Protein AF-A0A1X7U9Z0-F1 (afdb_monomer_lite)

Organism: Amphimedon queenslandica (NCBI:txid400682)

Structure (mmCIF, N/CA/C/O backbone):
data_AF-A0A1X7U9Z0-F1
#
_entry.id   AF-A0A1X7U9Z0-F1
#
loop_
_atom_site.group_PDB
_atom_site.id
_atom_site.type_symbol
_atom_site.label_atom_id
_atom_site.label_alt_id
_atom_site.label_comp_id
_atom_site.label_asym_id
_atom_site.label_entity_id
_atom_site.label_seq_id
_atom_site.pdbx_PDB_ins_code
_atom_site.Cartn_x
_atom_site.Cartn_y
_atom_site.Cartn_z
_atom_site.occupancy
_atom_site.B_iso_or_equiv
_atom_site.auth_seq_id
_atom_site.auth_comp_id
_atom_site.auth_asym_id
_atom_site.auth_atom_id
_atom_site.pdbx_PDB_model_num
ATOM 1 N N . MET A 1 1 ? 19.595 11.120 -64.511 1.00 55.47 1 MET A N 1
ATOM 2 C CA . MET A 1 1 ? 19.424 11.936 -63.285 1.00 55.47 1 MET A CA 1
ATOM 3 C C . MET A 1 1 ? 18.191 11.556 -62.454 1.00 55.47 1 MET A C 1
ATOM 5 O O . MET A 1 1 ? 18.319 11.496 -61.242 1.00 55.47 1 MET A O 1
ATOM 9 N N . GLY A 1 2 ? 17.031 11.231 -63.048 1.00 63.31 2 GLY A N 1
ATOM 10 C CA . GLY A 1 2 ? 15.798 10.936 -62.283 1.00 63.31 2 GLY A CA 1
ATOM 11 C C . GLY A 1 2 ? 15.806 9.675 -61.396 1.00 63.31 2 GLY A C 1
ATOM 12 O O . GLY A 1 2 ? 15.160 9.658 -60.354 1.00 63.31 2 GLY A O 1
ATOM 13 N N . ASN A 1 3 ? 16.574 8.636 -61.745 1.00 67.56 3 ASN A N 1
ATOM 14 C CA . ASN A 1 3 ? 16.592 7.365 -60.998 1.00 67.56 3 ASN A CA 1
ATOM 15 C C . ASN A 1 3 ? 17.313 7.483 -59.634 1.00 67.56 3 ASN A C 1
ATOM 17 O O . ASN A 1 3 ? 16.939 6.835 -58.661 1.00 67.56 3 ASN A O 1
ATOM 21 N N . THR A 1 4 ? 18.311 8.365 -59.531 1.00 71.12 4 THR A N 1
ATOM 22 C CA . THR A 1 4 ? 19.064 8.602 -58.288 1.00 71.12 4 THR A CA 1
ATOM 23 C C . THR A 1 4 ? 18.230 9.358 -57.251 1.00 71.12 4 THR A C 1
ATOM 25 O O . THR A 1 4 ? 18.283 9.032 -56.071 1.00 71.12 4 THR A O 1
ATOM 28 N N . ILE A 1 5 ? 17.408 10.311 -57.703 1.00 73.06 5 ILE A N 1
ATOM 29 C CA . ILE A 1 5 ? 16.520 11.114 -56.847 1.00 73.06 5 ILE A CA 1
ATOM 30 C C . ILE A 1 5 ? 15.371 10.253 -56.301 1.00 73.06 5 ILE A C 1
ATOM 32 O O . ILE A 1 5 ? 15.044 10.317 -55.118 1.00 73.06 5 ILE A O 1
ATOM 36 N N . LEU A 1 6 ? 14.798 9.378 -57.134 1.00 71.94 6 LEU A N 1
ATOM 37 C CA . LEU A 1 6 ? 13.774 8.427 -56.689 1.00 71.94 6 LEU A CA 1
ATOM 38 C C . LEU A 1 6 ? 14.320 7.444 -55.644 1.00 71.94 6 LEU A C 1
ATOM 40 O O . LEU A 1 6 ? 13.646 7.176 -54.653 1.00 71.94 6 LEU A O 1
ATOM 44 N N . ARG A 1 7 ? 15.561 6.966 -55.810 1.00 68.19 7 ARG A N 1
ATOM 45 C CA . ARG A 1 7 ? 16.228 6.097 -54.825 1.00 68.19 7 ARG A CA 1
ATOM 46 C C . ARG A 1 7 ? 16.520 6.806 -53.503 1.00 68.19 7 ARG A C 1
ATOM 48 O O . ARG A 1 7 ? 16.351 6.195 -52.452 1.00 68.19 7 ARG A O 1
ATOM 55 N N . SER A 1 8 ? 16.920 8.080 -53.525 1.00 71.12 8 SER A N 1
ATOM 56 C CA . SER A 1 8 ? 17.125 8.838 -52.284 1.00 71.12 8 SER A CA 1
ATOM 57 C C . SER A 1 8 ? 15.813 9.094 -51.542 1.00 71.12 8 SER A C 1
ATOM 59 O O . SER A 1 8 ? 15.779 8.963 -50.324 1.00 71.12 8 SER A O 1
ATOM 61 N N . ILE A 1 9 ? 14.724 9.389 -52.261 1.00 72.06 9 ILE A N 1
ATOM 62 C CA . ILE A 1 9 ? 13.397 9.592 -51.660 1.00 72.06 9 ILE A CA 1
ATOM 63 C C . ILE A 1 9 ? 12.871 8.282 -51.054 1.00 72.06 9 ILE A C 1
ATOM 65 O O . ILE A 1 9 ? 12.425 8.282 -49.911 1.00 72.06 9 ILE A O 1
ATOM 69 N N . LEU A 1 10 ? 13.003 7.154 -51.762 1.00 69.44 10 LEU A N 1
ATOM 70 C CA . LEU A 1 10 ? 12.645 5.825 -51.244 1.00 69.44 10 LEU A CA 1
ATOM 71 C C . LEU A 1 10 ? 13.436 5.444 -49.986 1.00 69.44 10 LEU A C 1
ATOM 73 O O . LEU A 1 10 ? 12.852 4.912 -49.048 1.00 69.44 10 LEU A O 1
ATOM 77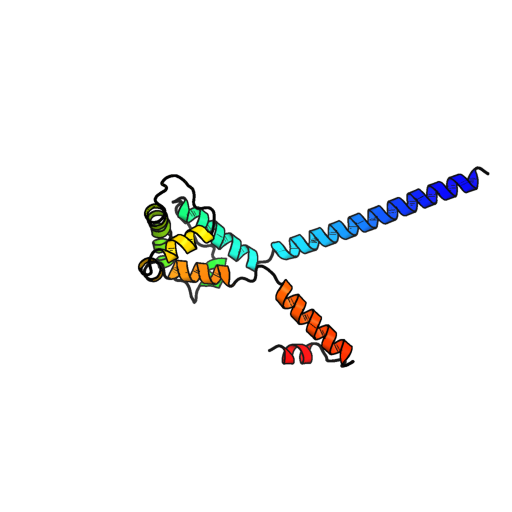 N N . ASN A 1 11 ? 14.734 5.756 -49.924 1.00 71.00 11 ASN A N 1
ATOM 78 C CA . ASN A 1 11 ? 15.548 5.505 -48.729 1.00 71.00 11 ASN A CA 1
ATOM 79 C C . ASN A 1 11 ? 15.145 6.380 -47.536 1.00 71.00 11 ASN A C 1
ATOM 81 O O . ASN A 1 11 ? 15.151 5.900 -46.406 1.00 71.00 11 ASN A O 1
ATOM 85 N N . VAL A 1 12 ? 14.784 7.646 -47.762 1.00 73.81 12 VAL A N 1
ATOM 86 C CA . VAL A 1 12 ? 14.293 8.532 -46.692 1.00 73.81 12 VAL A CA 1
ATOM 87 C C . VAL A 1 12 ? 12.940 8.050 -46.172 1.00 73.81 12 VAL A C 1
ATOM 89 O O . VAL A 1 12 ? 12.746 7.989 -44.960 1.00 73.81 12 VAL A O 1
ATOM 92 N N . ILE A 1 13 ? 12.038 7.637 -47.068 1.00 71.25 13 ILE A N 1
ATOM 93 C CA . ILE A 1 13 ? 10.736 7.075 -46.693 1.00 71.25 13 ILE A CA 1
ATOM 94 C C . ILE A 1 13 ? 10.925 5.769 -45.908 1.00 71.25 13 ILE A C 1
ATOM 96 O O . ILE A 1 13 ? 10.374 5.654 -44.817 1.00 71.25 13 ILE A O 1
ATOM 100 N N . ASN A 1 14 ? 11.756 4.835 -46.386 1.00 71.81 14 ASN A N 1
ATOM 101 C CA . ASN A 1 14 ? 12.051 3.589 -45.665 1.00 71.81 14 ASN A CA 1
ATOM 102 C C . ASN A 1 14 ? 12.681 3.834 -44.292 1.00 71.81 14 ASN A C 1
ATOM 104 O O . ASN A 1 14 ? 12.282 3.190 -43.327 1.00 71.81 14 ASN A O 1
ATOM 108 N N . ASN A 1 15 ? 13.619 4.778 -44.178 1.00 73.31 15 ASN A N 1
ATOM 109 C CA . ASN A 1 15 ? 14.188 5.138 -42.881 1.00 73.31 15 ASN A CA 1
ATOM 110 C C . ASN A 1 15 ? 13.119 5.721 -41.952 1.00 73.31 15 ASN A C 1
ATOM 112 O O . ASN A 1 15 ? 13.028 5.302 -40.806 1.00 73.31 15 ASN A O 1
ATOM 116 N N . SER A 1 16 ? 12.273 6.637 -42.434 1.00 76.69 16 SER A N 1
ATOM 117 C CA . SER A 1 16 ? 11.188 7.207 -41.620 1.00 76.69 16 SER A CA 1
ATOM 118 C C . SER A 1 16 ? 10.195 6.144 -41.136 1.00 76.69 16 SER A C 1
ATOM 120 O O . SER A 1 16 ? 9.790 6.160 -39.977 1.00 76.69 16 SER A O 1
ATOM 122 N N . MET A 1 17 ? 9.875 5.170 -41.992 1.00 77.69 17 MET A N 1
ATOM 123 C CA . MET A 1 17 ? 8.988 4.052 -41.679 1.00 77.69 17 MET A CA 1
ATOM 124 C C . MET A 1 17 ? 9.621 3.096 -40.657 1.00 77.69 17 MET A C 1
ATOM 126 O O . MET A 1 17 ? 8.940 2.638 -39.746 1.00 77.69 17 MET A O 1
ATOM 130 N N . TRP A 1 18 ? 10.934 2.860 -40.752 1.00 80.00 18 TRP A N 1
ATOM 131 C CA . TRP A 1 18 ? 11.702 2.091 -39.769 1.00 80.00 18 TRP A CA 1
ATOM 132 C C . TRP A 1 18 ? 11.764 2.782 -38.400 1.00 80.00 18 TRP A C 1
ATOM 134 O O . TRP A 1 18 ? 11.548 2.135 -37.379 1.00 80.00 18 TRP A O 1
ATOM 144 N N . TYR A 1 19 ? 11.988 4.101 -38.367 1.00 80.62 19 TYR A N 1
ATOM 145 C CA . TYR A 1 19 ? 11.956 4.868 -37.117 1.00 80.62 19 TYR A CA 1
ATOM 146 C C . TYR A 1 19 ? 10.565 4.866 -36.472 1.00 80.62 19 TYR A C 1
ATOM 148 O O . TYR A 1 19 ? 10.478 4.746 -35.253 1.00 80.62 19 TYR A O 1
ATOM 156 N N . SER A 1 20 ? 9.492 4.957 -37.269 1.00 81.50 20 SER A N 1
ATOM 157 C CA . SER A 1 20 ? 8.119 4.828 -36.761 1.00 81.50 20 SER A CA 1
ATOM 158 C C . SER A 1 20 ? 7.878 3.441 -36.172 1.00 81.50 20 SER A C 1
ATOM 160 O O . SER A 1 20 ? 7.413 3.345 -35.047 1.00 81.50 20 SER A O 1
ATOM 162 N N . ALA A 1 21 ? 8.277 2.377 -36.876 1.00 86.19 21 ALA A N 1
ATOM 163 C CA . ALA A 1 21 ? 8.086 1.006 -36.408 1.00 86.19 21 ALA A CA 1
ATOM 164 C C . ALA A 1 21 ? 8.796 0.731 -35.071 1.00 86.19 21 ALA A C 1
ATOM 166 O O . ALA A 1 21 ? 8.218 0.111 -34.186 1.00 86.19 21 ALA A O 1
ATOM 167 N N . ILE A 1 22 ? 10.021 1.237 -34.893 1.00 86.50 22 ILE A N 1
ATOM 168 C CA . ILE A 1 22 ? 10.744 1.124 -33.616 1.00 86.50 22 ILE A CA 1
ATOM 169 C C . ILE A 1 22 ? 10.068 1.941 -32.516 1.00 86.50 22 ILE A C 1
ATOM 171 O O . ILE A 1 22 ? 10.027 1.505 -31.366 1.00 86.50 22 ILE A O 1
ATOM 175 N N . ALA A 1 23 ? 9.561 3.133 -32.840 1.00 84.88 23 ALA A N 1
ATOM 176 C CA . ALA A 1 23 ? 8.844 3.955 -31.872 1.00 84.88 23 ALA A CA 1
ATOM 177 C C . ALA A 1 23 ? 7.547 3.274 -31.410 1.00 84.88 23 ALA A C 1
ATOM 179 O O . ALA A 1 23 ? 7.261 3.273 -30.214 1.00 84.88 23 ALA A O 1
ATOM 180 N N . ASP A 1 24 ? 6.813 2.655 -32.335 1.00 88.56 24 ASP A N 1
ATOM 181 C CA . ASP A 1 24 ? 5.583 1.919 -32.048 1.00 88.56 24 ASP A CA 1
ATOM 182 C C . ASP A 1 24 ? 5.874 0.664 -31.209 1.00 88.56 24 ASP A C 1
ATOM 184 O O . ASP A 1 24 ? 5.237 0.456 -30.178 1.00 88.56 24 ASP A O 1
ATOM 188 N N . GLU A 1 25 ? 6.907 -0.111 -31.557 1.00 92.19 25 GLU A N 1
ATOM 189 C CA . GLU A 1 25 ? 7.354 -1.270 -30.770 1.00 92.19 25 GLU A CA 1
ATOM 190 C C . GLU A 1 25 ? 7.771 -0.864 -29.346 1.00 92.19 25 GLU A C 1
ATOM 192 O O . GLU A 1 25 ? 7.361 -1.481 -28.359 1.00 92.19 25 GLU A O 1
ATOM 197 N N . ALA A 1 26 ? 8.545 0.215 -29.210 1.00 88.44 26 ALA A N 1
ATOM 198 C CA . ALA A 1 26 ? 8.940 0.735 -27.905 1.00 88.44 26 ALA A CA 1
ATOM 199 C C . ALA A 1 26 ? 7.730 1.211 -27.083 1.00 88.44 26 ALA A C 1
ATOM 201 O O . ALA A 1 26 ? 7.697 1.009 -25.866 1.00 88.44 26 ALA A O 1
ATOM 202 N N . LEU A 1 27 ? 6.727 1.820 -27.726 1.00 88.81 27 LEU A N 1
ATOM 203 C CA . LEU A 1 27 ? 5.499 2.272 -27.075 1.00 88.81 27 LEU A CA 1
ATOM 204 C C . LEU A 1 27 ? 4.638 1.092 -26.609 1.00 88.81 27 LEU A C 1
ATOM 206 O O . LEU A 1 27 ? 4.103 1.127 -25.498 1.00 88.81 27 LEU A O 1
ATOM 210 N N . GLU A 1 28 ? 4.523 0.043 -27.423 1.00 92.88 28 GLU A N 1
ATOM 211 C CA . GLU A 1 28 ? 3.814 -1.187 -27.070 1.00 92.88 28 GLU A CA 1
ATOM 212 C C . GLU A 1 28 ? 4.480 -1.890 -25.888 1.00 92.88 28 GLU A C 1
ATOM 214 O O . GLU A 1 28 ? 3.795 -2.239 -24.924 1.00 92.88 28 GLU A O 1
ATOM 219 N N . LEU A 1 29 ? 5.810 -2.017 -25.906 1.00 90.69 29 LEU A N 1
ATOM 220 C CA . LEU A 1 29 ? 6.578 -2.584 -24.797 1.00 90.69 29 LEU A CA 1
ATOM 221 C C . LEU A 1 29 ? 6.417 -1.758 -23.518 1.00 90.69 29 LEU A C 1
ATOM 223 O O . LEU A 1 29 ? 6.119 -2.312 -22.460 1.00 90.69 29 LEU A O 1
ATOM 227 N N . ALA A 1 30 ? 6.552 -0.432 -23.605 1.00 87.56 30 ALA A N 1
ATOM 228 C CA . ALA A 1 30 ? 6.374 0.449 -22.455 1.00 87.56 30 ALA A CA 1
ATOM 229 C C . ALA A 1 30 ? 4.954 0.342 -21.879 1.00 87.56 30 ALA A C 1
ATOM 231 O O . ALA A 1 30 ? 4.774 0.205 -20.669 1.00 87.56 30 ALA A O 1
ATOM 232 N N . THR A 1 31 ? 3.938 0.342 -22.741 1.00 89.19 31 THR A N 1
ATOM 233 C CA . THR A 1 31 ? 2.536 0.195 -22.330 1.00 89.19 31 THR A CA 1
ATOM 234 C C . THR A 1 31 ? 2.272 -1.188 -21.730 1.00 89.19 31 THR A C 1
ATOM 236 O O . THR A 1 31 ? 1.527 -1.307 -20.754 1.00 89.19 31 THR A O 1
ATOM 239 N N . GLY A 1 32 ? 2.892 -2.231 -22.284 1.00 89.00 32 GLY A N 1
ATOM 240 C CA . GLY A 1 32 ? 2.833 -3.600 -21.784 1.00 89.00 32 GLY A CA 1
ATOM 241 C C . GLY A 1 32 ? 3.429 -3.735 -20.387 1.00 89.00 32 GLY A C 1
ATOM 242 O O . GLY A 1 32 ? 2.774 -4.277 -19.501 1.00 89.00 32 GLY A O 1
ATOM 243 N N . GLU A 1 33 ? 4.616 -3.174 -20.150 1.00 81.88 33 GLU A N 1
ATOM 244 C CA . GLU A 1 33 ? 5.256 -3.188 -18.830 1.00 81.88 33 GLU A CA 1
ATOM 245 C C . GLU A 1 33 ? 4.482 -2.365 -17.797 1.00 81.88 33 GLU A C 1
ATOM 247 O O . GLU A 1 33 ? 4.336 -2.798 -16.653 1.00 81.88 33 GLU A O 1
ATOM 252 N N . VAL A 1 34 ? 3.911 -1.222 -18.196 1.00 83.19 34 VAL A N 1
ATOM 253 C CA . VAL A 1 34 ? 3.013 -0.437 -17.334 1.00 83.19 34 VAL A CA 1
ATOM 254 C C . VAL A 1 34 ? 1.799 -1.278 -16.936 1.00 83.19 34 VAL A C 1
ATOM 256 O O . VAL A 1 34 ? 1.510 -1.403 -15.747 1.00 83.19 34 VAL A O 1
ATOM 259 N N . LYS A 1 35 ? 1.119 -1.924 -17.891 1.00 84.19 35 LYS A N 1
ATOM 260 C CA . LYS A 1 35 ? -0.018 -2.808 -17.585 1.00 84.19 35 LYS A CA 1
ATOM 261 C C . LYS A 1 35 ? 0.398 -3.961 -16.680 1.00 84.19 35 LYS A C 1
ATOM 263 O O . LYS A 1 35 ? -0.215 -4.156 -15.639 1.00 84.19 35 LYS A O 1
ATOM 268 N N . ARG A 1 36 ? 1.481 -4.664 -17.015 1.00 82.25 36 ARG A N 1
ATOM 269 C CA . ARG A 1 36 ? 2.014 -5.775 -16.216 1.00 82.25 36 ARG A CA 1
ATOM 270 C C . ARG A 1 36 ? 2.344 -5.350 -14.783 1.00 82.25 36 ARG A C 1
ATOM 272 O O . ARG A 1 36 ? 2.193 -6.150 -13.865 1.00 82.25 36 ARG A O 1
ATOM 279 N N . ARG A 1 37 ? 2.805 -4.111 -14.584 1.00 75.31 37 ARG A N 1
ATOM 280 C CA . ARG A 1 37 ? 3.137 -3.570 -13.261 1.00 75.31 37 ARG A CA 1
ATOM 281 C C . ARG A 1 37 ? 1.908 -3.155 -12.457 1.00 75.31 37 ARG A C 1
ATOM 283 O O . ARG A 1 37 ? 1.920 -3.366 -11.251 1.00 75.31 37 ARG A O 1
ATOM 290 N N . PHE A 1 38 ? 0.894 -2.556 -13.083 1.00 75.06 38 PHE A N 1
ATOM 291 C CA . PHE A 1 38 ? -0.299 -2.059 -12.382 1.00 75.06 38 PHE A CA 1
ATOM 292 C C . PHE A 1 38 ? -1.433 -3.089 -12.260 1.00 75.06 38 PHE A C 1
ATOM 294 O O . PHE A 1 38 ? -2.304 -2.911 -11.415 1.00 75.06 38 PHE A O 1
ATOM 301 N N . ASP A 1 39 ? -1.398 -4.174 -13.037 1.00 79.50 39 ASP A N 1
ATOM 302 C CA . ASP A 1 39 ? -2.366 -5.284 -13.000 1.00 79.50 39 ASP A CA 1
ATOM 303 C C . ASP A 1 39 ? -1.888 -6.458 -12.118 1.00 79.50 39 ASP A C 1
ATOM 305 O O . ASP A 1 39 ? -2.198 -7.624 -12.351 1.00 79.50 39 ASP A O 1
ATOM 309 N N . GLN A 1 40 ? -1.057 -6.163 -11.115 1.00 76.88 40 GLN A N 1
ATOM 310 C CA . GLN A 1 40 ? -0.565 -7.159 -10.162 1.00 76.88 40 GLN A CA 1
ATOM 311 C C . GLN A 1 40 ? -1.597 -7.417 -9.059 1.00 76.88 40 GLN A C 1
ATOM 313 O O . GLN A 1 40 ? -2.284 -6.499 -8.609 1.00 76.88 40 GLN A O 1
ATOM 318 N N . GLU A 1 41 ? -1.654 -8.655 -8.565 1.00 70.31 41 GLU A N 1
ATOM 319 C CA . GLU A 1 41 ? -2.599 -9.059 -7.514 1.00 70.31 41 GLU A CA 1
ATOM 320 C C . GLU A 1 41 ? -2.420 -8.252 -6.211 1.00 70.31 41 GLU A C 1
ATOM 322 O O . GLU A 1 41 ? -3.403 -7.889 -5.566 1.00 70.31 41 GLU A O 1
ATOM 327 N N . ASP A 1 42 ? -1.193 -7.840 -5.885 1.00 68.56 42 ASP A N 1
ATOM 328 C CA . ASP A 1 42 ? -0.906 -6.998 -4.713 1.00 68.56 42 ASP A CA 1
ATOM 329 C C . ASP A 1 42 ? -1.510 -5.585 -4.830 1.00 68.56 42 ASP A C 1
ATOM 331 O O . ASP A 1 42 ? -1.939 -4.989 -3.844 1.00 68.56 42 ASP A O 1
ATOM 335 N N . LEU A 1 43 ? -1.587 -5.033 -6.046 1.00 73.56 43 LEU A N 1
ATOM 336 C CA . LEU A 1 43 ? -2.200 -3.723 -6.295 1.00 73.56 43 LEU A CA 1
ATOM 337 C C . LEU A 1 43 ? -3.725 -3.783 -6.235 1.00 73.56 43 LEU A C 1
ATOM 339 O O . LEU A 1 43 ? -4.357 -2.805 -5.831 1.00 73.56 43 LEU A O 1
ATOM 343 N N . PHE A 1 44 ? -4.313 -4.927 -6.586 1.00 72.06 44 PHE A N 1
ATOM 344 C CA . PHE A 1 44 ? -5.741 -5.166 -6.397 1.00 72.06 44 PHE A CA 1
ATOM 345 C C . PHE A 1 44 ? -6.119 -5.059 -4.913 1.00 72.06 44 PHE A C 1
ATOM 347 O O . PHE A 1 44 ? -7.094 -4.394 -4.574 1.00 72.06 44 PHE A O 1
ATOM 354 N N . MET A 1 45 ? -5.294 -5.616 -4.023 1.00 68.81 45 MET A N 1
ATOM 355 C CA . MET A 1 45 ? -5.488 -5.533 -2.571 1.00 68.81 45 MET A CA 1
ATOM 356 C C . MET A 1 45 ? -5.460 -4.091 -2.055 1.00 68.81 45 MET A C 1
ATOM 358 O O . MET A 1 45 ? -6.330 -3.688 -1.284 1.00 68.81 45 MET A O 1
ATOM 362 N N . ILE A 1 46 ? -4.494 -3.291 -2.513 1.00 74.06 46 ILE A N 1
ATOM 363 C CA . ILE A 1 46 ? -4.384 -1.870 -2.148 1.00 74.06 46 ILE A CA 1
ATOM 364 C C . ILE A 1 46 ? -5.604 -1.089 -2.646 1.00 74.06 46 ILE A C 1
ATOM 366 O O . ILE A 1 46 ? -6.163 -0.282 -1.901 1.00 74.06 46 ILE A O 1
ATOM 370 N N . ARG A 1 47 ? -6.046 -1.354 -3.882 1.00 75.38 47 ARG A N 1
ATOM 371 C CA . ARG A 1 47 ? -7.234 -0.719 -4.460 1.00 75.38 47 ARG A CA 1
ATOM 372 C C . ARG A 1 47 ? -8.493 -1.067 -3.668 1.00 75.38 47 ARG A C 1
ATOM 374 O O . ARG A 1 47 ? -9.277 -0.173 -3.388 1.00 75.38 47 ARG A O 1
ATOM 381 N N . GLU A 1 48 ? -8.674 -2.321 -3.263 1.00 70.62 48 GLU A N 1
ATOM 382 C CA . GLU A 1 48 ? -9.810 -2.736 -2.427 1.00 70.62 48 GLU A CA 1
ATOM 383 C C . GLU A 1 48 ? -9.794 -2.051 -1.049 1.00 70.62 48 GLU A C 1
ATOM 385 O O . GLU A 1 48 ? -10.829 -1.575 -0.584 1.00 70.62 48 GLU A O 1
ATOM 390 N N . ILE A 1 49 ? -8.625 -1.928 -0.409 1.00 71.75 49 ILE A N 1
ATOM 391 C CA . ILE A 1 49 ? -8.448 -1.179 0.851 1.00 71.75 49 ILE A CA 1
ATOM 392 C C . ILE A 1 49 ? -8.841 0.295 0.668 1.00 71.75 49 ILE A C 1
ATOM 394 O O . ILE A 1 49 ? -9.538 0.868 1.512 1.00 71.75 49 ILE A O 1
ATOM 398 N N . GLU A 1 50 ? -8.421 0.911 -0.437 1.00 73.50 50 GLU A N 1
ATOM 399 C CA . GLU A 1 50 ? -8.751 2.295 -0.777 1.00 73.50 50 GLU A CA 1
ATOM 400 C C . GLU A 1 50 ? -10.253 2.479 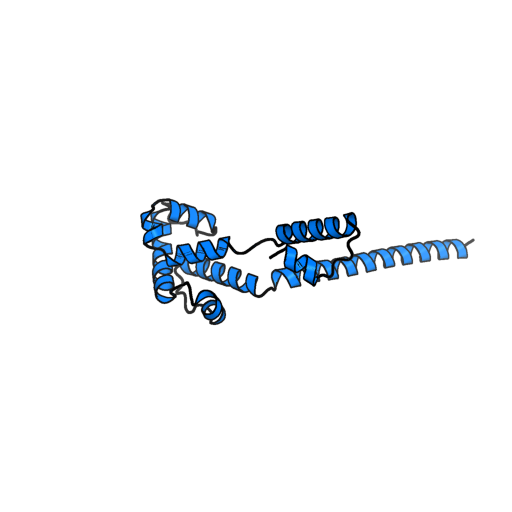-1.052 1.00 73.50 50 GLU A C 1
ATOM 402 O O . GLU A 1 50 ? -10.878 3.408 -0.533 1.00 73.50 50 GLU A O 1
ATOM 407 N N . ASP A 1 51 ? -10.860 1.547 -1.781 1.00 74.88 51 ASP A N 1
ATOM 408 C CA . ASP A 1 51 ? -12.290 1.528 -2.079 1.00 74.88 51 ASP A CA 1
ATOM 409 C C . ASP A 1 51 ? -13.136 1.365 -0.810 1.00 74.88 51 ASP A C 1
ATOM 411 O O . ASP A 1 51 ? -14.119 2.086 -0.612 1.00 74.88 51 ASP A O 1
ATOM 415 N N . LEU A 1 52 ? -12.750 0.442 0.078 1.00 67.62 52 LEU A N 1
ATOM 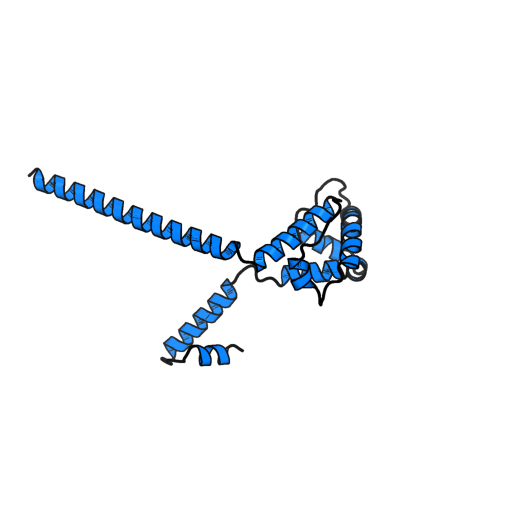416 C CA . LEU A 1 52 ? -13.400 0.229 1.373 1.00 67.62 52 LEU A CA 1
ATOM 417 C C . LEU A 1 52 ? -13.334 1.493 2.230 1.00 67.62 52 LEU A C 1
ATOM 419 O O . LEU A 1 52 ? -14.336 1.888 2.831 1.00 67.62 52 LEU A O 1
ATOM 423 N N . ARG A 1 53 ? -12.189 2.176 2.236 1.00 67.62 53 ARG A N 1
ATOM 424 C CA . ARG A 1 53 ? -11.992 3.454 2.927 1.00 67.62 53 ARG A CA 1
ATOM 425 C C . ARG A 1 53 ? -12.930 4.540 2.388 1.00 67.62 53 ARG A C 1
ATOM 427 O O . ARG A 1 53 ? -13.617 5.185 3.180 1.00 67.62 53 ARG A O 1
ATOM 434 N N . ILE A 1 54 ? -13.005 4.723 1.069 1.00 68.75 54 ILE A N 1
ATOM 435 C CA . ILE A 1 54 ? -13.862 5.746 0.441 1.00 68.75 54 ILE A CA 1
ATOM 436 C C . ILE A 1 54 ? -15.347 5.458 0.709 1.00 68.75 54 ILE A C 1
ATOM 438 O O . ILE A 1 54 ? -16.098 6.360 1.092 1.00 68.75 54 ILE A O 1
ATOM 442 N N . LYS A 1 55 ? -15.771 4.196 0.572 1.00 69.31 55 LYS A N 1
ATOM 443 C CA . LYS A 1 55 ? -17.156 3.768 0.836 1.00 69.31 55 LYS A CA 1
ATOM 444 C C . LYS A 1 55 ? -17.546 3.977 2.305 1.00 69.31 55 LYS A C 1
ATOM 446 O O . LYS A 1 55 ? -18.642 4.468 2.575 1.00 69.31 55 LYS A O 1
ATOM 451 N N . SER A 1 56 ? -16.632 3.692 3.236 1.00 63.09 56 SER A N 1
ATOM 452 C CA . SER A 1 56 ? -16.844 3.881 4.682 1.00 63.09 56 SER A CA 1
ATOM 453 C C . SER A 1 56 ? -17.057 5.348 5.056 1.00 63.09 56 SER A C 1
ATOM 455 O O . SER A 1 56 ? -17.987 5.679 5.785 1.00 63.09 56 SER A O 1
ATOM 457 N N . ILE A 1 57 ? -16.228 6.249 4.525 1.00 61.50 57 ILE A N 1
ATOM 458 C CA . ILE A 1 57 ? -16.291 7.691 4.825 1.00 61.50 57 ILE A CA 1
ATOM 459 C C . ILE A 1 57 ? -17.591 8.313 4.311 1.00 61.50 57 ILE A C 1
ATOM 461 O O . ILE A 1 57 ? -18.178 9.164 4.979 1.00 61.50 57 ILE A O 1
ATOM 465 N N . ASN A 1 58 ? -18.079 7.842 3.163 1.00 64.75 58 ASN A N 1
ATOM 466 C CA . ASN A 1 58 ? -19.343 8.287 2.580 1.00 64.75 58 ASN A CA 1
ATOM 467 C C . ASN A 1 58 ? -20.582 7.669 3.260 1.00 64.75 58 ASN A C 1
ATOM 469 O O . ASN A 1 58 ? -21.700 7.873 2.788 1.00 64.75 58 ASN A O 1
ATOM 473 N N . GLY A 1 59 ? -20.410 6.912 4.353 1.00 58.81 59 GLY A N 1
ATOM 474 C CA . GLY A 1 59 ? -21.509 6.291 5.097 1.00 58.81 59 GLY A CA 1
ATOM 475 C C . GLY A 1 59 ? -22.229 5.185 4.323 1.00 58.81 59 GLY A C 1
ATOM 476 O O . GLY A 1 59 ? -23.352 4.815 4.673 1.00 58.81 59 GLY A O 1
ATOM 477 N N . GLN A 1 60 ? -21.618 4.656 3.257 1.00 59.84 60 GLN A N 1
ATOM 478 C CA . GLN A 1 60 ? -22.186 3.541 2.512 1.00 59.84 60 GLN A CA 1
ATOM 479 C C . GLN A 1 60 ? -21.961 2.243 3.287 1.00 59.84 60 GLN A C 1
ATOM 481 O O . GLN A 1 60 ? -20.884 1.983 3.825 1.00 59.84 60 GLN A O 1
ATOM 486 N N . LYS A 1 61 ? -23.003 1.411 3.355 1.00 54.88 61 LYS A N 1
ATOM 487 C CA . LYS A 1 61 ? -22.967 0.129 4.060 1.00 54.88 61 LYS A CA 1
ATOM 488 C C . LYS A 1 61 ? -21.953 -0.784 3.363 1.00 54.88 61 LYS A C 1
ATOM 490 O O . LYS A 1 61 ? -22.206 -1.250 2.257 1.00 54.88 61 LYS A O 1
ATOM 495 N N . ILE A 1 62 ? -20.812 -1.024 4.008 1.00 58.25 62 ILE A N 1
ATOM 496 C CA . ILE A 1 62 ? -19.778 -1.956 3.541 1.00 58.25 62 ILE A CA 1
ATOM 497 C C . ILE A 1 62 ? -20.411 -3.348 3.527 1.00 58.25 62 ILE A C 1
ATOM 499 O O . ILE A 1 62 ? -20.662 -3.925 4.595 1.00 58.25 62 ILE A O 1
ATOM 503 N N . MET A 1 63 ? -20.789 -3.829 2.341 1.00 49.69 63 MET A N 1
ATOM 504 C CA . MET A 1 63 ? -21.599 -5.039 2.244 1.00 49.69 63 MET A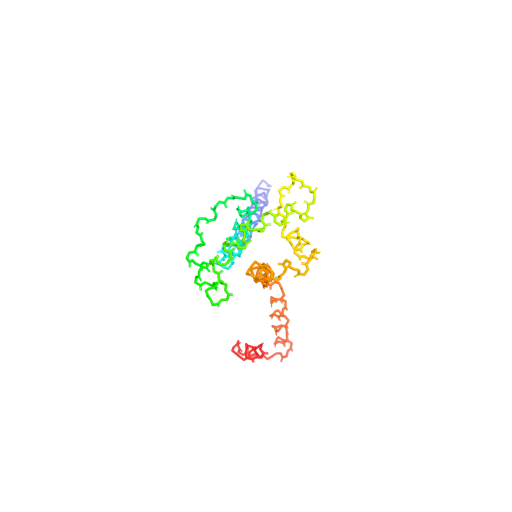 CA 1
ATOM 505 C C . MET A 1 63 ? -20.762 -6.288 2.466 1.00 49.69 63 MET A C 1
ATOM 507 O O . MET A 1 63 ? -21.124 -7.017 3.376 1.00 49.69 63 MET A O 1
ATOM 511 N N . ASP A 1 64 ? -19.603 -6.445 1.829 1.00 56.00 64 ASP A N 1
ATOM 512 C CA . ASP A 1 64 ? -18.674 -7.529 2.153 1.00 56.00 64 ASP A CA 1
ATOM 513 C C . ASP A 1 64 ? -17.236 -7.158 1.789 1.00 56.00 64 ASP A C 1
ATOM 515 O O . ASP A 1 64 ? -16.979 -6.489 0.787 1.00 56.00 64 ASP A O 1
ATOM 519 N N . ILE A 1 65 ? -16.304 -7.575 2.643 1.00 59.09 65 ILE A N 1
ATOM 520 C CA . ILE A 1 65 ? -14.876 -7.590 2.332 1.00 59.09 65 ILE A CA 1
ATOM 521 C C . ILE A 1 65 ? -14.666 -8.789 1.403 1.00 59.09 65 ILE A C 1
ATOM 523 O O . ILE A 1 65 ? -15.031 -9.897 1.777 1.00 59.09 65 ILE A O 1
ATOM 527 N N . SER A 1 66 ? -14.107 -8.573 0.209 1.00 60.44 66 SER A N 1
ATOM 528 C CA . SER A 1 66 ? -13.859 -9.638 -0.777 1.00 60.44 66 SER A CA 1
ATOM 529 C C . SER A 1 66 ? -13.140 -10.847 -0.154 1.00 60.44 66 SER A C 1
ATOM 531 O O . SER A 1 66 ? -12.186 -10.670 0.608 1.00 60.44 66 SER A O 1
ATOM 533 N N . ASP A 1 67 ? -13.545 -12.070 -0.518 1.00 60.59 67 ASP A N 1
ATOM 534 C CA . ASP A 1 67 ? -12.972 -13.340 -0.029 1.00 60.59 67 ASP A CA 1
ATOM 535 C C . ASP A 1 67 ? -11.439 -13.413 -0.208 1.00 60.59 67 ASP A C 1
ATOM 537 O O . ASP A 1 67 ? -10.718 -14.047 0.565 1.00 60.59 67 ASP A O 1
ATOM 541 N N . LYS A 1 68 ? -10.903 -12.707 -1.212 1.00 60.34 68 LYS A N 1
ATOM 542 C CA . LYS A 1 68 ? -9.453 -12.567 -1.426 1.00 60.34 68 LYS A CA 1
ATOM 543 C C . LYS A 1 68 ? -8.770 -11.775 -0.313 1.00 60.34 68 LYS A C 1
ATOM 545 O O . LYS A 1 68 ? -7.689 -12.145 0.139 1.00 60.34 68 LYS A O 1
ATOM 550 N N . LEU A 1 69 ? -9.419 -10.709 0.146 1.00 62.66 69 LEU A N 1
ATOM 551 C CA . LEU A 1 69 ? -8.924 -9.878 1.233 1.00 62.66 69 LEU A CA 1
ATOM 552 C C . LEU A 1 69 ? -9.076 -10.591 2.577 1.00 62.66 69 LEU A C 1
ATOM 554 O O . LEU A 1 69 ? -8.198 -10.474 3.428 1.00 62.66 69 LEU A O 1
ATOM 558 N N . GLN A 1 70 ? -10.126 -11.408 2.725 1.00 62.75 70 GLN A N 1
ATOM 559 C CA . GLN A 1 70 ? -10.242 -12.353 3.835 1.00 62.75 70 GLN A CA 1
ATOM 560 C C . GLN A 1 70 ? -9.021 -13.259 3.919 1.00 62.75 70 GLN A C 1
ATOM 562 O O . GLN A 1 70 ? -8.381 -13.273 4.960 1.00 62.75 70 GLN A O 1
ATOM 567 N N . ASN A 1 71 ? -8.641 -13.946 2.842 1.00 65.69 71 ASN A N 1
ATOM 568 C CA . ASN A 1 71 ? -7.535 -14.910 2.873 1.00 65.69 71 ASN A CA 1
ATOM 569 C C . ASN A 1 71 ? -6.150 -14.280 3.113 1.00 65.69 71 ASN A C 1
ATOM 571 O O . ASN A 1 71 ? -5.275 -14.935 3.670 1.00 65.69 71 ASN A O 1
ATOM 575 N N . TYR A 1 72 ? -5.942 -13.022 2.717 1.00 65.12 72 TYR A N 1
ATOM 576 C CA . TYR A 1 72 ? -4.672 -12.318 2.932 1.00 65.12 72 TYR A CA 1
ATOM 577 C C . TYR A 1 72 ? -4.577 -11.674 4.326 1.00 65.12 72 TYR A C 1
ATOM 579 O O . TYR A 1 72 ? -3.510 -11.662 4.932 1.00 65.12 72 TYR A O 1
ATOM 587 N N . CYS A 1 73 ? -5.687 -11.144 4.855 1.00 60.78 73 CYS A N 1
ATOM 588 C CA . CYS A 1 73 ? -5.716 -10.425 6.136 1.00 60.78 73 CYS A CA 1
ATOM 589 C C . CYS A 1 73 ? -6.116 -11.290 7.346 1.00 60.78 73 CYS A C 1
ATOM 591 O O . CYS A 1 73 ? -6.105 -10.791 8.472 1.00 60.78 73 CYS A O 1
ATOM 593 N N . THR A 1 74 ? -6.491 -12.557 7.137 1.00 56.22 74 THR A N 1
ATOM 594 C CA . THR A 1 74 ? -7.131 -13.420 8.151 1.00 56.22 74 THR A CA 1
ATOM 595 C C . THR A 1 74 ? -6.352 -13.660 9.446 1.00 56.22 74 THR A C 1
ATOM 597 O O . THR A 1 74 ? -7.026 -13.849 10.458 1.00 56.22 74 THR A O 1
ATOM 600 N N . PRO A 1 75 ? -5.003 -13.672 9.502 1.00 66.56 75 PRO A N 1
ATOM 601 C CA . PRO A 1 75 ? -4.337 -13.859 10.790 1.00 66.56 75 PRO A CA 1
ATOM 602 C C . PRO A 1 75 ? -4.310 -12.589 11.659 1.00 66.56 75 PRO A C 1
ATOM 604 O O . PRO A 1 75 ? -4.322 -12.710 12.882 1.00 66.56 75 PRO A O 1
ATOM 607 N N . ASP A 1 76 ? -4.323 -11.387 11.067 1.00 68.56 76 ASP A N 1
ATOM 608 C CA . ASP A 1 76 ? -3.961 -10.152 11.786 1.00 68.56 76 ASP A CA 1
ATOM 609 C C . ASP A 1 76 ? -5.112 -9.149 11.985 1.00 68.56 76 ASP A C 1
ATOM 611 O O . ASP A 1 76 ? -5.042 -8.306 12.896 1.00 68.56 76 ASP A O 1
ATOM 615 N N . ILE A 1 77 ? -6.171 -9.230 11.164 1.00 74.69 77 ILE A N 1
ATOM 616 C CA . ILE A 1 77 ? -7.280 -8.262 11.151 1.00 74.69 77 ILE A CA 1
ATOM 617 C C . ILE A 1 77 ? -8.620 -8.929 11.482 1.00 74.69 77 ILE A C 1
ATOM 619 O O . ILE A 1 77 ? -9.109 -9.792 10.752 1.00 74.69 77 ILE A O 1
ATOM 623 N N . ASP A 1 78 ? -9.271 -8.454 12.547 1.00 79.06 78 ASP A N 1
ATOM 624 C CA . ASP A 1 78 ? -10.636 -8.865 12.897 1.00 79.06 78 ASP A CA 1
ATOM 625 C C . ASP A 1 78 ? -11.658 -8.072 12.071 1.00 79.06 78 ASP A C 1
ATOM 627 O O . ASP A 1 78 ? -11.859 -6.871 12.267 1.00 79.06 78 ASP A O 1
ATOM 631 N N . GLN A 1 79 ? -12.341 -8.756 11.155 1.00 73.12 79 GLN A N 1
ATOM 632 C CA . GLN A 1 79 ? -13.276 -8.134 10.216 1.00 73.12 79 GLN A CA 1
ATOM 633 C C . GLN A 1 79 ? -14.537 -7.569 10.866 1.00 73.12 79 GLN A C 1
ATOM 635 O O . GLN A 1 79 ? -15.035 -6.524 10.440 1.00 73.12 79 GLN A O 1
ATOM 640 N N . ASN A 1 80 ? -15.059 -8.235 11.895 1.00 76.62 80 ASN A N 1
ATOM 641 C CA . ASN A 1 80 ? -16.266 -7.778 12.581 1.00 76.62 80 ASN A CA 1
ATOM 642 C C . ASN A 1 80 ? -15.968 -6.474 13.316 1.00 76.62 80 ASN A C 1
ATOM 644 O O . ASN A 1 80 ? -16.721 -5.499 13.240 1.00 76.62 80 ASN A O 1
ATOM 648 N N . ARG A 1 81 ? -14.810 -6.442 13.975 1.00 80.12 81 ARG A N 1
ATOM 649 C CA . ARG A 1 81 ? -14.310 -5.264 14.669 1.00 80.12 81 ARG A CA 1
ATOM 650 C C . ARG A 1 81 ? -13.931 -4.151 13.696 1.00 80.12 81 ARG A C 1
ATOM 652 O O . ARG A 1 81 ? -14.293 -3.005 13.950 1.00 80.12 81 ARG A O 1
ATOM 659 N N . LEU A 1 82 ? -13.309 -4.475 12.562 1.00 78.31 82 LEU A N 1
ATOM 660 C CA . LEU A 1 82 ? -13.005 -3.516 11.501 1.00 78.31 82 LEU A CA 1
ATOM 661 C C . LEU A 1 82 ? -14.280 -2.873 10.942 1.00 78.31 82 LEU A C 1
ATOM 663 O O . LEU A 1 82 ? -14.338 -1.655 10.830 1.00 78.31 82 LEU A O 1
ATOM 667 N N . LYS A 1 83 ? -15.331 -3.650 10.655 1.00 76.81 83 LYS A N 1
ATOM 668 C CA . LYS A 1 83 ? -16.611 -3.124 10.146 1.00 76.81 83 LYS A CA 1
ATOM 669 C C . LYS A 1 83 ? -17.247 -2.129 11.119 1.00 76.81 83 LYS A C 1
ATOM 671 O O . LYS A 1 83 ? -17.678 -1.052 10.706 1.00 76.81 83 LYS A O 1
ATOM 676 N N . CYS A 1 84 ? -17.247 -2.453 12.413 1.00 76.62 84 CYS A N 1
ATOM 677 C CA . CYS A 1 84 ? -17.699 -1.538 13.462 1.00 76.62 84 CYS A CA 1
ATOM 678 C C . CYS A 1 84 ? -16.829 -0.274 13.519 1.00 76.62 84 CYS A C 1
ATOM 680 O O . CYS A 1 84 ? -17.351 0.840 13.508 1.00 76.62 84 CYS A O 1
ATOM 682 N N . GLN A 1 85 ? -15.506 -0.424 13.523 1.00 80.88 85 GLN A N 1
ATOM 683 C CA . GLN A 1 85 ? -14.570 0.699 13.589 1.00 80.88 85 GLN A CA 1
ATOM 684 C C . GLN A 1 85 ? -14.657 1.619 12.362 1.00 80.88 85 GLN A C 1
ATOM 686 O O . GLN A 1 85 ? -14.641 2.836 12.520 1.00 80.88 85 GLN A O 1
ATOM 691 N N . LEU A 1 86 ? -14.826 1.070 11.158 1.00 76.25 86 LEU A N 1
ATOM 692 C CA . LEU A 1 86 ? -15.010 1.837 9.923 1.00 76.25 86 LEU A CA 1
ATOM 693 C C . LEU A 1 86 ? -16.319 2.633 9.921 1.00 76.25 86 LEU A C 1
ATOM 695 O O . LEU A 1 86 ? -16.340 3.755 9.421 1.00 76.25 86 LEU A O 1
ATOM 699 N N . SER A 1 87 ? -17.389 2.104 10.525 1.00 75.12 87 SER A N 1
ATOM 700 C CA . SER A 1 87 ? -18.635 2.866 10.697 1.00 75.12 87 SER A CA 1
ATOM 701 C C . SER A 1 87 ? -18.481 4.040 11.672 1.00 75.12 87 SER A C 1
ATOM 703 O O . SER A 1 87 ? -19.055 5.100 11.458 1.00 75.12 87 SER A O 1
ATOM 705 N N . LEU A 1 88 ? -17.649 3.885 12.707 1.00 76.56 88 LEU A N 1
ATOM 706 C CA . LEU A 1 88 ? -17.351 4.949 13.671 1.00 76.56 88 LEU A CA 1
ATOM 707 C C . LEU A 1 88 ? -16.348 5.973 13.119 1.00 76.56 88 LEU A C 1
ATOM 709 O O . LEU A 1 88 ? -16.335 7.128 13.545 1.00 76.56 88 LEU A O 1
ATOM 713 N N . LEU A 1 89 ? -15.506 5.559 12.168 1.00 75.06 89 LEU A N 1
ATOM 714 C CA . LEU A 1 89 ? -14.489 6.395 11.537 1.00 75.06 89 LEU A CA 1
ATOM 715 C C . LEU A 1 89 ? -15.110 7.628 10.870 1.00 75.06 89 LEU A C 1
ATOM 717 O O . LEU A 1 89 ? -14.582 8.727 11.027 1.00 75.06 89 LEU A O 1
ATOM 721 N N . SER A 1 90 ? -16.230 7.472 10.153 1.00 72.31 90 SER A N 1
ATOM 722 C CA . SER A 1 90 ? -16.884 8.595 9.468 1.00 72.31 90 SER A CA 1
ATOM 723 C C . SER A 1 90 ? -17.343 9.675 10.443 1.00 72.31 90 SER A C 1
ATOM 725 O O . SER A 1 90 ? -17.191 10.862 10.163 1.00 72.31 90 SER A O 1
ATOM 727 N N . ASP A 1 91 ? -17.870 9.275 11.599 1.00 73.94 91 ASP A N 1
ATOM 728 C CA . ASP A 1 91 ? -18.372 10.208 12.609 1.00 73.94 91 ASP A CA 1
ATOM 729 C C . ASP A 1 91 ? -17.224 10.852 13.391 1.00 73.94 91 ASP A C 1
ATOM 731 O O . ASP A 1 91 ? -17.246 12.057 13.650 1.00 73.94 91 ASP A O 1
ATOM 735 N N . MET A 1 92 ? -16.158 10.094 13.668 1.00 72.31 92 MET A N 1
ATOM 736 C CA . MET A 1 92 ? -14.938 10.632 14.270 1.00 72.31 92 MET A CA 1
ATOM 737 C C . MET A 1 92 ? -14.253 11.661 13.373 1.00 72.31 92 MET A C 1
ATOM 739 O O . MET A 1 92 ? -13.882 12.730 13.853 1.00 72.31 92 MET A O 1
ATOM 743 N N . ILE A 1 93 ? -14.141 11.394 12.072 1.00 69.81 93 ILE A N 1
ATOM 744 C CA . ILE A 1 93 ? -13.555 12.328 11.106 1.00 69.81 93 ILE A CA 1
ATOM 745 C C . ILE A 1 93 ? -14.372 13.626 11.032 1.00 69.81 93 ILE A C 1
ATOM 747 O O . ILE A 1 93 ? -13.787 14.706 11.099 1.00 69.81 93 ILE A O 1
ATOM 751 N N . LYS A 1 94 ? -15.709 13.537 10.969 1.00 71.12 94 LYS A N 1
ATOM 752 C CA . LYS A 1 94 ? -16.604 14.711 11.000 1.00 71.12 94 LYS A CA 1
ATOM 753 C C . LYS A 1 94 ? -16.480 15.513 12.300 1.00 71.12 94 LYS A C 1
ATOM 755 O O . LYS A 1 94 ? -16.678 16.721 12.290 1.00 71.12 94 LYS A O 1
ATOM 760 N N . SER A 1 95 ? -16.186 14.848 13.419 1.00 68.69 95 SER A N 1
ATOM 761 C CA . SER A 1 95 ? -16.007 15.511 14.718 1.00 68.69 95 SER A CA 1
ATOM 762 C C . SER A 1 95 ? -14.622 16.148 14.895 1.00 68.69 95 SER A C 1
ATOM 764 O O . SER A 1 95 ? -14.509 17.205 15.512 1.00 68.69 95 SER A O 1
ATOM 766 N N . ALA A 1 96 ? -13.569 15.530 14.348 1.00 65.75 96 ALA A N 1
ATOM 767 C CA . ALA A 1 96 ? -12.190 16.004 14.462 1.00 65.75 96 ALA A CA 1
ATOM 768 C C . ALA A 1 96 ? -11.895 17.154 13.490 1.00 65.75 96 ALA A C 1
ATOM 770 O O . ALA A 1 96 ? -11.177 18.095 13.822 1.00 65.75 96 ALA A O 1
ATOM 771 N N . ILE A 1 97 ? -12.474 17.093 12.293 1.00 64.88 97 ILE A N 1
ATOM 772 C CA . ILE A 1 97 ? -12.359 18.124 11.271 1.00 64.88 97 ILE A CA 1
ATOM 773 C C . ILE A 1 97 ? -13.648 18.933 11.355 1.00 64.88 97 ILE A C 1
ATOM 775 O O . ILE A 1 97 ? -14.669 18.512 10.829 1.00 64.88 97 ILE A O 1
ATOM 779 N N . GLN A 1 98 ? -13.623 20.087 12.025 1.00 59.81 98 GLN A N 1
ATOM 780 C CA . GLN A 1 98 ? -14.778 20.984 12.232 1.00 59.81 98 GLN A CA 1
ATOM 781 C C . GLN A 1 98 ? -15.365 21.596 10.930 1.00 59.81 98 GLN A C 1
ATOM 783 O O . GLN A 1 98 ? -15.952 22.672 10.959 1.00 59.81 98 GLN A O 1
ATOM 788 N N . ASN A 1 99 ? -15.209 20.941 9.776 1.00 52.44 99 ASN A N 1
ATOM 789 C CA . ASN A 1 99 ? -15.734 21.346 8.478 1.00 52.44 99 ASN A CA 1
ATOM 790 C C . ASN A 1 99 ? -16.743 20.296 8.001 1.00 52.44 99 ASN A C 1
ATOM 792 O O . ASN A 1 99 ? -16.366 19.232 7.513 1.00 52.44 99 ASN A O 1
ATOM 796 N N . GLN A 1 100 ? -18.032 20.608 8.152 1.00 48.47 100 GLN A N 1
ATOM 797 C CA . GLN A 1 100 ? -19.148 19.687 7.911 1.00 48.47 100 GLN A CA 1
ATOM 798 C C . GLN A 1 100 ? -19.349 19.265 6.439 1.00 48.47 100 GLN A C 1
ATOM 800 O O . GLN A 1 100 ? -20.131 18.350 6.204 1.00 48.47 100 GLN A O 1
ATOM 805 N N . ASP A 1 101 ? -18.626 19.844 5.470 1.00 48.41 101 ASP A N 1
ATOM 806 C CA . ASP A 1 101 ? -18.965 19.709 4.040 1.00 48.41 101 ASP A CA 1
ATOM 807 C C . ASP A 1 101 ? -17.834 19.240 3.106 1.00 48.41 101 ASP A C 1
ATOM 809 O O . ASP A 1 101 ? -18.042 19.155 1.894 1.00 48.41 101 ASP A O 1
ATOM 813 N N . GLN A 1 102 ? -16.638 18.902 3.605 1.00 49.59 102 GLN A N 1
ATOM 814 C CA . GLN A 1 102 ? -15.571 18.392 2.730 1.00 49.59 102 GLN A CA 1
ATOM 815 C C . GLN A 1 102 ? -15.345 16.891 2.884 1.00 49.59 102 GLN A C 1
ATOM 817 O O . GLN A 1 102 ? -14.816 16.396 3.877 1.00 49.59 102 GLN A O 1
ATOM 822 N N . MET A 1 103 ? -15.740 16.182 1.825 1.00 49.09 103 MET A N 1
ATOM 823 C CA . MET A 1 103 ? -15.474 14.772 1.569 1.00 49.09 103 MET A CA 1
ATOM 824 C C . MET A 1 103 ? -13.989 14.468 1.830 1.00 49.09 103 MET A C 1
ATOM 826 O O . MET A 1 103 ? -13.103 15.049 1.198 1.00 49.09 103 MET A O 1
ATOM 830 N N . VAL A 1 104 ? -13.694 13.568 2.771 1.00 53.91 104 VAL A N 1
ATOM 831 C CA . VAL A 1 104 ? -12.308 13.185 3.066 1.00 53.91 104 VAL A CA 1
ATOM 832 C C . VAL A 1 104 ? -11.794 12.252 1.978 1.00 53.91 104 VAL A C 1
ATOM 834 O O . VAL A 1 104 ? -12.057 11.054 1.974 1.00 53.91 104 VAL A O 1
ATOM 837 N N . ILE A 1 105 ? -11.046 12.828 1.040 1.00 57.22 105 ILE A N 1
ATOM 838 C CA . ILE A 1 105 ? -10.532 12.127 -0.142 1.00 57.22 105 ILE A CA 1
ATOM 839 C C . ILE A 1 105 ? -9.148 11.511 0.150 1.00 57.22 105 ILE A C 1
ATOM 841 O O . ILE A 1 105 ? -8.842 10.405 -0.292 1.00 57.22 105 ILE A O 1
ATOM 845 N N . ASN A 1 106 ? -8.318 12.140 0.991 1.00 64.44 106 ASN A N 1
ATOM 846 C CA . ASN A 1 106 ? -6.893 11.794 1.116 1.00 64.44 106 ASN A CA 1
ATOM 847 C C . ASN A 1 106 ? -6.548 10.976 2.381 1.00 64.44 106 ASN A C 1
ATOM 849 O O . ASN A 1 106 ? -7.033 11.275 3.473 1.00 64.44 106 ASN A O 1
ATOM 853 N N . VAL A 1 107 ? -5.702 9.941 2.241 1.00 68.38 107 VAL A N 1
ATOM 854 C CA . VAL A 1 107 ? -5.197 9.097 3.350 1.00 68.38 107 VAL A CA 1
ATOM 855 C C . VAL A 1 107 ? -4.557 9.965 4.431 1.00 68.38 107 VAL A C 1
ATOM 857 O O . VAL A 1 107 ? -4.741 9.724 5.623 1.00 68.38 107 VAL A O 1
ATOM 860 N N . ARG A 1 108 ? -3.891 11.044 4.011 1.00 71.69 108 ARG A N 1
ATOM 861 C CA . ARG A 1 108 ? -3.270 12.028 4.896 1.00 71.69 108 ARG A CA 1
ATOM 862 C C . ARG A 1 108 ? -4.245 12.625 5.913 1.00 71.69 108 ARG A C 1
ATOM 864 O O . ARG A 1 108 ? -3.912 12.728 7.085 1.00 71.69 108 ARG A O 1
ATOM 871 N N . THR A 1 109 ? -5.458 12.951 5.487 1.00 72.31 109 THR A N 1
ATOM 872 C CA . THR A 1 109 ? -6.483 13.552 6.346 1.00 72.31 109 THR A CA 1
ATOM 873 C C . THR A 1 109 ? -6.953 12.586 7.438 1.00 72.31 109 THR A C 1
ATOM 875 O O . THR A 1 109 ? -7.250 13.005 8.552 1.00 72.31 109 THR A O 1
ATOM 878 N N . ILE A 1 110 ? -6.972 11.280 7.153 1.00 73.75 110 ILE A N 1
ATOM 879 C CA . ILE A 1 110 ? -7.306 10.254 8.154 1.00 73.75 110 ILE A CA 1
ATOM 880 C C . ILE A 1 110 ? -6.182 10.120 9.172 1.00 73.75 110 ILE A C 1
ATOM 882 O O . ILE A 1 110 ? -6.439 10.070 10.369 1.00 73.75 110 ILE A O 1
ATOM 886 N N . VAL A 1 111 ? -4.937 10.105 8.701 1.00 75.62 111 VAL A N 1
ATOM 887 C CA . VAL A 1 111 ? -3.756 10.057 9.569 1.00 75.62 111 VAL A CA 1
ATOM 888 C C . VAL A 1 111 ? -3.717 11.281 10.489 1.00 75.62 111 VAL A C 1
ATOM 890 O O . VAL A 1 111 ? -3.453 11.146 11.679 1.00 75.62 111 VAL A O 1
ATOM 893 N N . GLU A 1 112 ? -4.035 12.468 9.972 1.00 76.56 112 GLU A N 1
ATOM 894 C CA . GLU A 1 112 ? -4.143 13.702 10.760 1.00 76.56 112 GLU A CA 1
ATOM 895 C C . GLU A 1 112 ? -5.279 13.617 11.800 1.00 76.56 112 GLU A C 1
ATOM 897 O O . GLU A 1 112 ? -5.058 13.921 12.975 1.00 76.56 112 GLU A O 1
ATOM 902 N N . ALA A 1 113 ? -6.457 13.104 11.423 1.00 74.31 113 ALA A N 1
ATOM 903 C CA . ALA A 1 113 ? -7.566 12.885 12.356 1.00 74.31 113 ALA A CA 1
ATOM 904 C C . ALA A 1 113 ? -7.206 11.875 13.464 1.00 74.31 113 ALA A C 1
ATOM 906 O O . ALA A 1 113 ? -7.475 12.115 14.641 1.00 74.31 113 ALA A O 1
ATOM 907 N N . MET A 1 114 ? -6.526 10.776 13.123 1.00 74.38 114 MET A N 1
ATOM 908 C CA . MET A 1 114 ? -6.078 9.775 14.098 1.00 74.38 114 MET A CA 1
ATOM 909 C C . MET A 1 114 ? -4.956 10.287 15.007 1.00 74.38 114 MET A C 1
ATOM 911 O O . MET A 1 114 ? -4.876 9.882 16.163 1.00 74.38 114 MET A O 1
ATOM 915 N N . ASN A 1 115 ? -4.111 11.197 14.522 1.00 78.38 115 ASN A N 1
ATOM 916 C CA . ASN A 1 115 ? -3.066 11.835 15.325 1.00 78.38 115 ASN A CA 1
ATOM 917 C C . ASN A 1 115 ? -3.580 12.994 16.193 1.00 78.38 115 ASN A C 1
ATOM 919 O O . ASN A 1 115 ? -2.828 13.504 17.018 1.00 78.38 115 ASN A O 1
ATOM 923 N N . THR A 1 116 ? -4.846 13.397 16.047 1.00 77.94 116 THR A N 1
ATOM 924 C CA . THR A 1 116 ? -5.447 14.463 16.867 1.00 77.94 116 THR A CA 1
ATOM 925 C C . THR A 1 116 ? -5.612 14.035 18.330 1.00 77.94 116 THR A C 1
ATOM 927 O O . THR A 1 116 ? -5.543 14.868 19.231 1.00 77.94 116 THR A O 1
ATOM 930 N N . SER A 1 117 ? -5.815 12.740 18.594 1.00 72.50 117 SER A N 1
ATOM 931 C CA . SER A 1 117 ? -5.913 12.203 19.952 1.00 72.50 117 SER A CA 1
ATOM 932 C C . SER A 1 117 ? -5.436 10.757 20.007 1.00 72.50 117 SER A C 1
ATOM 934 O O . SER A 1 117 ? -5.866 9.919 19.216 1.00 72.50 117 SER A O 1
ATOM 936 N N . GLU A 1 118 ? -4.613 10.437 21.006 1.00 74.56 118 GLU A N 1
ATOM 937 C CA . GLU A 1 118 ? -4.135 9.072 21.270 1.00 74.56 118 GLU A CA 1
ATOM 938 C C . GLU A 1 118 ? -5.283 8.088 21.569 1.00 74.56 118 GLU A C 1
ATOM 940 O O . GLU A 1 118 ? -5.164 6.886 21.331 1.00 74.56 118 GLU A O 1
ATOM 945 N N . ILE A 1 119 ? -6.442 8.593 22.006 1.00 74.75 119 ILE A N 1
ATOM 946 C CA . ILE A 1 119 ? -7.644 7.784 22.253 1.00 74.75 119 ILE A CA 1
ATOM 947 C C . ILE A 1 119 ? -8.146 7.144 20.951 1.00 74.75 119 ILE A C 1
ATOM 949 O O . ILE A 1 119 ? -8.571 5.987 20.952 1.00 74.75 119 ILE A O 1
ATOM 953 N N . TYR A 1 120 ? -8.045 7.853 19.823 1.00 75.44 120 TYR A N 1
ATOM 954 C CA . TYR A 1 120 ? -8.501 7.338 18.534 1.00 75.44 120 TYR A CA 1
ATOM 955 C C . TYR A 1 120 ? -7.656 6.161 18.053 1.00 75.44 120 TYR A C 1
ATOM 957 O O . TYR A 1 120 ? -8.211 5.209 17.508 1.00 75.44 120 TYR A O 1
ATOM 965 N N . LYS A 1 121 ? -6.348 6.158 18.334 1.00 73.75 121 LYS A N 1
ATOM 966 C CA . LYS A 1 121 ? -5.467 5.020 18.024 1.00 73.75 121 LYS A CA 1
ATOM 967 C C . LYS A 1 121 ? -5.847 3.770 18.824 1.00 73.75 121 LYS A C 1
ATOM 969 O O . LYS A 1 121 ? -5.859 2.672 18.275 1.00 73.75 121 LYS A O 1
ATOM 974 N N . GLY A 1 122 ? -6.229 3.936 20.094 1.00 77.50 122 GLY A N 1
ATOM 975 C CA . GLY A 1 122 ? -6.701 2.835 20.942 1.00 77.50 122 GLY A CA 1
ATOM 976 C C . GLY A 1 122 ? -8.088 2.302 20.554 1.00 77.50 122 GLY A C 1
ATOM 977 O O . GLY A 1 122 ? -8.321 1.093 20.582 1.00 77.50 122 GLY A O 1
ATOM 978 N N . MET A 1 123 ? -9.010 3.182 20.151 1.00 79.12 123 MET A N 1
ATOM 979 C CA . MET A 1 123 ? -10.368 2.791 19.746 1.00 79.12 123 MET A CA 1
ATOM 980 C C . MET A 1 123 ? -10.419 2.157 18.349 1.00 79.12 123 MET A C 1
ATOM 982 O O . MET A 1 123 ? -11.181 1.214 18.129 1.00 79.12 123 MET A O 1
ATOM 986 N N . LEU A 1 124 ? -9.596 2.641 17.415 1.00 80.81 124 LEU A N 1
ATOM 987 C CA . LEU A 1 124 ? -9.572 2.243 16.003 1.00 80.81 124 LEU A CA 1
ATOM 988 C C . LEU A 1 124 ? -8.360 1.367 15.661 1.00 80.81 124 LEU A C 1
ATOM 990 O O . LEU A 1 124 ? -7.664 1.569 14.671 1.00 80.81 124 LEU A O 1
ATOM 994 N N . THR A 1 125 ? -8.111 0.377 16.504 1.00 82.81 125 THR A N 1
ATOM 995 C CA . THR A 1 125 ? -6.970 -0.547 16.411 1.00 82.81 125 THR A CA 1
ATOM 996 C C . THR A 1 125 ? -6.885 -1.326 15.096 1.00 82.81 125 THR A C 1
ATOM 998 O O . THR A 1 125 ? -5.793 -1.483 14.562 1.00 82.81 125 THR A O 1
ATOM 1001 N N . GLU A 1 126 ? -8.003 -1.791 14.540 1.00 81.12 126 GLU A N 1
ATOM 1002 C CA . GLU A 1 126 ? -8.009 -2.545 13.278 1.00 81.12 126 GLU A CA 1
ATOM 1003 C C . GLU A 1 126 ? -7.863 -1.610 12.072 1.00 81.12 126 GLU A C 1
ATOM 1005 O O . GLU A 1 126 ? -7.175 -1.940 11.111 1.00 81.12 126 GLU A O 1
ATOM 1010 N N . VAL A 1 127 ? -8.425 -0.398 12.147 1.00 79.00 127 VAL A N 1
ATOM 1011 C CA . VAL A 1 127 ? -8.191 0.643 11.129 1.00 79.00 127 VAL A CA 1
ATOM 1012 C C . VAL A 1 127 ? -6.728 1.085 11.130 1.00 79.00 127 VAL A C 1
ATOM 1014 O O . VAL A 1 127 ? -6.152 1.307 10.068 1.00 79.00 127 VAL A O 1
ATOM 1017 N N . TYR A 1 128 ? -6.105 1.178 12.305 1.00 80.75 128 TYR A N 1
ATOM 1018 C CA . TYR A 1 128 ? -4.688 1.502 12.428 1.00 80.75 128 TYR A CA 1
ATOM 1019 C C . TYR A 1 128 ? -3.803 0.425 11.783 1.00 80.75 128 TYR A C 1
ATOM 1021 O O . TYR A 1 128 ? -2.971 0.757 10.944 1.00 80.75 128 TYR A O 1
ATOM 1029 N N . LYS A 1 129 ? -4.050 -0.862 12.066 1.00 80.38 129 LYS A N 1
ATOM 1030 C CA . LYS A 1 129 ? -3.361 -1.978 11.390 1.00 80.38 129 LYS A CA 1
ATOM 1031 C C . LYS A 1 129 ? -3.563 -1.958 9.873 1.00 80.38 129 LYS A C 1
ATOM 1033 O O . LYS A 1 129 ? -2.626 -2.200 9.120 1.00 80.38 129 LYS A O 1
ATOM 1038 N N . MET A 1 130 ? -4.776 -1.648 9.411 1.00 78.56 130 MET A N 1
ATOM 1039 C CA . MET A 1 130 ? -5.083 -1.521 7.982 1.00 78.56 130 MET A CA 1
ATOM 1040 C C . MET A 1 130 ? -4.293 -0.372 7.333 1.00 78.56 130 MET A C 1
ATOM 1042 O O . MET A 1 130 ? -3.813 -0.517 6.210 1.00 78.56 130 MET A O 1
ATOM 1046 N N . LEU A 1 131 ? -4.116 0.751 8.038 1.00 78.38 131 LEU A N 1
ATOM 1047 C CA . LEU A 1 131 ? -3.272 1.858 7.586 1.00 78.38 131 LEU A CA 1
ATOM 1048 C C . LEU A 1 131 ? -1.785 1.485 7.587 1.00 78.38 131 LEU A C 1
ATOM 1050 O O . LEU A 1 131 ? -1.095 1.793 6.620 1.00 78.38 131 LEU A O 1
ATOM 1054 N N . GLU A 1 132 ? -1.285 0.801 8.617 1.00 80.19 132 GLU A N 1
ATOM 1055 C CA . GLU A 1 132 ? 0.097 0.299 8.640 1.00 80.19 132 GLU A CA 1
ATOM 1056 C C . GLU A 1 132 ? 0.362 -0.663 7.482 1.00 80.19 132 GLU A C 1
ATOM 1058 O O . GLU A 1 132 ? 1.375 -0.534 6.791 1.00 80.19 132 GLU A O 1
ATOM 1063 N N . LEU A 1 133 ? -0.577 -1.569 7.208 1.00 79.00 133 LEU A N 1
ATOM 1064 C CA . LEU A 1 133 ? -0.505 -2.469 6.066 1.00 79.00 133 LEU A CA 1
ATOM 1065 C C . LEU A 1 133 ? -0.457 -1.676 4.753 1.00 79.00 133 LEU A C 1
ATOM 1067 O O . LEU A 1 133 ? 0.429 -1.908 3.933 1.00 79.00 133 LEU A O 1
ATOM 1071 N N . TYR A 1 134 ? -1.339 -0.683 4.590 1.00 76.38 134 TYR A N 1
ATOM 1072 C CA . TYR A 1 134 ? -1.352 0.213 3.431 1.00 76.38 134 TYR A CA 1
ATOM 1073 C C . TYR A 1 134 ? -0.008 0.936 3.225 1.00 76.38 134 TYR A C 1
ATOM 1075 O O . TYR A 1 134 ? 0.480 1.011 2.100 1.00 76.38 134 TYR A O 1
ATOM 1083 N N . PHE A 1 135 ? 0.623 1.428 4.296 1.00 76.19 135 PHE A N 1
ATOM 1084 C CA . PHE A 1 135 ? 1.923 2.108 4.220 1.00 76.19 135 PHE A CA 1
ATOM 1085 C C . PHE A 1 135 ? 3.114 1.165 4.024 1.00 76.19 135 PHE A C 1
ATOM 1087 O O . PHE A 1 135 ? 4.162 1.603 3.550 1.00 76.19 135 PHE A O 1
ATOM 1094 N N . THR A 1 136 ? 2.968 -0.113 4.372 1.00 77.31 136 THR A N 1
ATOM 1095 C CA . THR A 1 136 ? 4.025 -1.121 4.206 1.00 77.31 136 THR A CA 1
ATOM 1096 C C . THR A 1 136 ? 4.115 -1.615 2.765 1.00 77.31 136 THR A C 1
ATOM 1098 O O . THR A 1 136 ? 5.172 -2.086 2.341 1.00 77.31 136 THR A O 1
ATOM 1101 N N . PHE A 1 137 ? 3.042 -1.476 1.981 1.00 72.12 137 PHE A N 1
ATOM 1102 C CA . PHE A 1 137 ? 3.074 -1.853 0.576 1.00 72.12 137 PHE A CA 1
ATOM 1103 C C . PHE A 1 137 ? 4.103 -1.012 -0.195 1.00 72.12 137 PHE A C 1
ATOM 1105 O O . PHE A 1 137 ? 3.985 0.216 -0.272 1.00 72.12 137 PHE A O 1
ATOM 1112 N N . PRO A 1 138 ? 5.113 -1.648 -0.815 1.00 63.91 138 PRO A N 1
ATOM 1113 C CA . PRO A 1 138 ? 6.09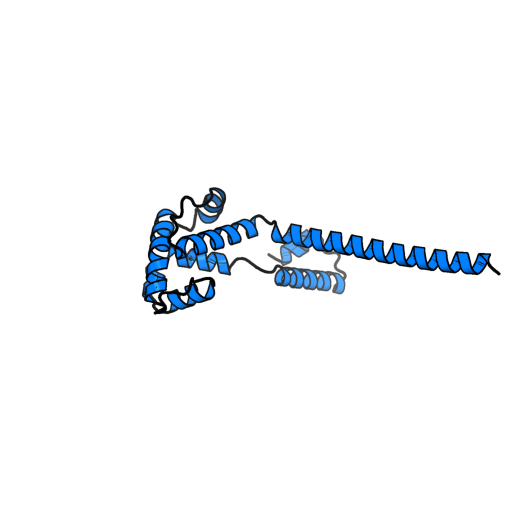1 -0.927 -1.605 1.00 63.91 138 PRO A CA 1
ATOM 1114 C C . PRO A 1 138 ? 5.427 -0.404 -2.884 1.00 63.91 138 PRO A C 1
ATOM 1116 O O . PRO A 1 138 ? 5.288 -1.110 -3.883 1.00 63.91 138 PRO A O 1
ATOM 1119 N N . VAL A 1 139 ? 5.065 0.881 -2.880 1.00 63.50 139 VAL A N 1
ATOM 1120 C CA . VAL A 1 139 ? 4.534 1.582 -4.064 1.00 63.50 139 VAL A CA 1
ATOM 1121 C C . VAL A 1 139 ? 5.562 1.588 -5.205 1.00 63.50 139 VAL A C 1
ATOM 1123 O O . VAL A 1 139 ? 5.203 1.655 -6.379 1.00 63.50 139 VAL A O 1
ATOM 1126 N N . THR A 1 140 ? 6.857 1.448 -4.888 1.00 62.12 140 THR A N 1
ATOM 1127 C CA . THR A 1 140 ? 7.936 1.387 -5.881 1.00 62.12 140 THR A CA 1
ATOM 1128 C C . THR A 1 140 ? 8.876 0.206 -5.637 1.00 62.12 140 THR A C 1
ATOM 1130 O O . THR A 1 140 ? 9.326 -0.035 -4.520 1.00 62.12 140 THR A O 1
ATOM 1133 N N . THR A 1 141 ? 9.221 -0.510 -6.708 1.00 62.91 141 THR A N 1
ATOM 1134 C CA . THR A 1 141 ? 10.290 -1.526 -6.731 1.00 62.91 141 THR A CA 1
ATOM 1135 C C . THR A 1 141 ? 11.664 -0.903 -6.973 1.00 62.91 141 THR A C 1
ATOM 1137 O O . THR A 1 141 ? 12.672 -1.595 -6.878 1.00 62.91 141 THR A O 1
ATOM 1140 N N . SER A 1 142 ? 11.724 0.410 -7.234 1.00 64.56 142 SER A N 1
ATOM 1141 C CA . SER A 1 142 ? 12.946 1.130 -7.612 1.00 64.56 142 SER A CA 1
ATOM 1142 C C . SER A 1 142 ? 14.081 0.938 -6.606 1.00 64.56 142 SER A C 1
ATOM 1144 O O . SER A 1 142 ? 15.236 0.769 -6.988 1.00 64.56 142 SER A O 1
ATOM 1146 N N . THR A 1 143 ? 13.754 0.891 -5.314 1.00 67.19 143 THR A N 1
ATOM 1147 C CA . THR A 1 143 ? 14.728 0.620 -4.256 1.00 67.19 143 THR A CA 1
ATOM 1148 C C . THR A 1 143 ? 15.333 -0.780 -4.406 1.00 67.19 143 THR A C 1
ATOM 1150 O O . THR A 1 143 ? 16.555 -0.910 -4.446 1.00 67.19 143 THR A O 1
ATOM 1153 N N . ALA A 1 144 ? 14.505 -1.813 -4.585 1.00 69.56 144 ALA A N 1
ATOM 1154 C CA . ALA A 1 144 ? 14.968 -3.183 -4.810 1.00 69.56 144 ALA A CA 1
ATOM 1155 C C . ALA A 1 144 ? 15.757 -3.316 -6.126 1.00 69.56 144 ALA A C 1
ATOM 1157 O O . ALA A 1 144 ? 16.834 -3.901 -6.140 1.00 69.56 144 ALA A O 1
ATOM 1158 N N . GLU A 1 145 ? 15.294 -2.703 -7.217 1.00 76.06 145 GLU A N 1
ATOM 1159 C CA . GLU A 1 145 ? 15.991 -2.684 -8.512 1.00 76.06 145 GLU A CA 1
ATOM 1160 C C . GLU A 1 145 ? 17.359 -2.002 -8.423 1.00 76.06 145 GLU A C 1
ATOM 1162 O O . GLU A 1 145 ? 18.344 -2.501 -8.970 1.00 76.06 145 GLU A O 1
ATOM 1167 N N . ARG A 1 146 ? 17.460 -0.891 -7.682 1.00 76.94 146 ARG A N 1
ATOM 1168 C CA . ARG A 1 146 ? 18.733 -0.208 -7.429 1.00 76.94 146 ARG A CA 1
ATOM 1169 C C . ARG A 1 146 ? 19.689 -1.092 -6.633 1.00 76.94 146 ARG A C 1
ATOM 1171 O O . ARG A 1 146 ? 20.887 -1.106 -6.932 1.00 76.94 146 ARG A O 1
ATOM 1178 N N . PHE A 1 147 ? 19.180 -1.836 -5.652 1.00 78.31 147 PHE A N 1
ATOM 1179 C CA . PHE A 1 147 ? 19.974 -2.802 -4.895 1.00 78.31 147 PHE A CA 1
ATOM 1180 C C . PHE A 1 147 ? 20.454 -3.959 -5.779 1.00 78.31 147 PHE A C 1
ATOM 1182 O O . PHE A 1 147 ? 21.654 -4.230 -5.808 1.00 78.31 147 PHE A O 1
ATOM 1189 N N . PHE A 1 148 ? 19.577 -4.569 -6.580 1.00 77.88 148 PHE A N 1
ATOM 1190 C CA . PHE A 1 148 ? 19.958 -5.648 -7.497 1.00 77.88 148 PHE A CA 1
ATOM 1191 C C . PHE A 1 148 ? 20.922 -5.181 -8.590 1.00 77.88 148 PHE A C 1
ATOM 1193 O O . PHE A 1 148 ? 21.892 -5.874 -8.885 1.00 77.88 148 PHE A O 1
ATOM 1200 N N . SER A 1 149 ? 20.733 -3.977 -9.133 1.00 81.75 149 SER A N 1
ATOM 1201 C CA . SER A 1 149 ? 21.671 -3.383 -10.091 1.00 81.75 149 SER A CA 1
ATOM 1202 C C . SER A 1 149 ? 23.046 -3.146 -9.463 1.00 81.75 149 SER A C 1
ATOM 1204 O O . SER A 1 149 ? 24.072 -3.416 -10.083 1.00 81.75 149 SER A O 1
ATOM 1206 N N . SER A 1 150 ? 23.091 -2.678 -8.213 1.00 83.81 150 SER A N 1
ATOM 1207 C CA . SER A 1 150 ? 24.354 -2.494 -7.489 1.00 83.81 150 SER A CA 1
ATOM 1208 C C . SER A 1 150 ? 25.056 -3.830 -7.231 1.00 83.81 150 SER A C 1
ATOM 1210 O O . SER A 1 150 ? 26.272 -3.923 -7.377 1.00 83.81 150 SER A O 1
ATOM 1212 N N . LEU A 1 151 ? 24.296 -4.877 -6.913 1.00 81.31 151 LEU A N 1
ATOM 1213 C CA . LEU A 1 151 ? 24.818 -6.223 -6.695 1.00 81.31 151 LEU A CA 1
ATOM 1214 C C . LEU A 1 151 ? 25.370 -6.844 -7.988 1.00 81.31 151 LEU A C 1
ATOM 1216 O O . LEU A 1 151 ? 26.451 -7.433 -7.980 1.00 81.31 151 LEU A O 1
ATOM 1220 N N . ASP A 1 152 ? 24.687 -6.637 -9.113 1.00 81.81 152 ASP A N 1
ATOM 1221 C CA . ASP A 1 152 ? 25.146 -7.079 -10.432 1.00 81.81 152 ASP A CA 1
ATOM 1222 C C . ASP A 1 152 ? 26.425 -6.344 -10.872 1.00 81.81 152 ASP A C 1
ATOM 1224 O O . ASP A 1 152 ? 27.366 -6.945 -11.402 1.00 81.81 152 ASP A O 1
ATOM 1228 N N . ARG A 1 153 ? 26.532 -5.050 -10.538 1.00 83.69 153 ARG A N 1
ATOM 1229 C CA . ARG A 1 153 ? 27.774 -4.280 -10.709 1.00 83.69 153 ARG A CA 1
ATOM 1230 C C . ARG A 1 153 ? 28.915 -4.829 -9.861 1.00 83.69 153 ARG A C 1
ATOM 1232 O O . ARG A 1 153 ? 30.022 -4.928 -10.377 1.00 83.69 153 ARG A O 1
ATOM 1239 N N . ILE A 1 154 ? 28.676 -5.202 -8.600 1.00 82.81 154 ILE A N 1
ATOM 1240 C CA . ILE A 1 154 ? 29.700 -5.823 -7.737 1.00 82.81 154 ILE A CA 1
ATOM 1241 C C . ILE A 1 154 ? 30.168 -7.150 -8.341 1.00 82.81 154 ILE A C 1
ATOM 1243 O O . ILE A 1 154 ? 31.371 -7.397 -8.430 1.00 82.81 154 ILE A O 1
ATOM 1247 N N . ASN A 1 155 ? 29.234 -7.978 -8.807 1.00 80.44 155 ASN A N 1
ATOM 1248 C CA . ASN A 1 155 ? 29.537 -9.265 -9.428 1.00 80.44 155 ASN A CA 1
ATOM 1249 C C . ASN A 1 155 ? 30.405 -9.093 -10.690 1.00 80.44 155 ASN A C 1
ATOM 1251 O O . ASN A 1 155 ? 31.440 -9.747 -10.845 1.00 80.44 155 ASN A O 1
ATOM 1255 N N . THR A 1 156 ? 30.027 -8.130 -11.537 1.00 82.81 156 THR A N 1
ATOM 1256 C CA . THR A 1 156 ? 30.761 -7.740 -12.749 1.00 82.81 156 THR A CA 1
ATOM 1257 C C . THR A 1 156 ? 32.142 -7.167 -12.420 1.00 82.81 156 THR A C 1
ATOM 1259 O O . THR A 1 156 ? 33.136 -7.561 -13.032 1.00 82.81 156 THR A O 1
ATOM 1262 N N . PHE A 1 157 ? 32.232 -6.270 -11.432 1.00 82.75 157 PHE A N 1
ATOM 1263 C CA . PHE A 1 157 ? 33.478 -5.627 -11.008 1.00 82.75 157 PHE A CA 1
ATOM 1264 C C . PHE A 1 157 ? 34.491 -6.645 -10.482 1.00 82.75 157 PHE A C 1
ATOM 1266 O O . PHE A 1 157 ? 35.655 -6.628 -10.879 1.00 82.75 157 PHE A O 1
ATOM 1273 N N . LEU A 1 158 ? 34.039 -7.581 -9.646 1.00 81.06 158 LEU A N 1
ATOM 1274 C CA . LEU A 1 158 ? 34.882 -8.647 -9.110 1.00 81.06 158 LEU A CA 1
ATOM 1275 C C . LEU A 1 158 ? 35.157 -9.766 -10.129 1.00 81.06 158 LEU A C 1
ATOM 1277 O O . LEU A 1 158 ? 35.853 -10.722 -9.791 1.00 81.06 158 LEU A O 1
ATOM 1281 N N . ARG A 1 159 ? 34.594 -9.686 -11.350 1.00 77.31 159 ARG A N 1
ATOM 1282 C CA . ARG A 1 159 ? 34.593 -10.754 -12.373 1.00 77.31 159 ARG A CA 1
ATOM 1283 C C . ARG A 1 159 ? 34.223 -12.123 -11.804 1.00 77.31 159 ARG A C 1
ATOM 1285 O O . ARG A 1 159 ? 34.644 -13.166 -12.305 1.00 77.31 159 ARG A O 1
ATOM 1292 N N . CYS A 1 160 ? 33.444 -12.125 -10.733 1.00 70.00 160 CYS A N 1
ATOM 1293 C CA . CYS A 1 160 ? 32.957 -13.346 -10.148 1.00 70.00 160 CYS A CA 1
ATOM 1294 C C . CYS A 1 160 ? 31.803 -13.793 -11.039 1.00 70.00 160 CYS A C 1
ATOM 1296 O O . CYS A 1 160 ? 30.782 -13.128 -11.117 1.00 70.00 160 CYS A O 1
ATOM 1298 N N . SER A 1 161 ? 31.923 -14.928 -11.722 1.00 67.44 161 SER A N 1
ATOM 1299 C CA . SER A 1 161 ? 30.736 -15.576 -12.286 1.00 67.44 161 SER A CA 1
ATOM 1300 C C . SER A 1 161 ? 29.997 -16.287 -11.149 1.00 67.44 161 SER A C 1
ATOM 1302 O O . SER A 1 161 ? 29.943 -17.516 -11.099 1.00 67.44 161 SER A O 1
ATOM 1304 N N . MET A 1 162 ? 29.500 -15.529 -10.164 1.00 73.06 162 MET A N 1
ATOM 1305 C CA . MET A 1 162 ? 28.665 -16.105 -9.117 1.00 73.06 162 MET A CA 1
ATOM 1306 C C . MET A 1 162 ? 27.354 -16.586 -9.735 1.00 73.06 162 MET A C 1
ATOM 1308 O O . MET A 1 162 ? 26.632 -15.818 -10.366 1.00 73.06 162 MET A O 1
ATOM 1312 N N . THR A 1 163 ? 27.015 -17.852 -9.511 1.00 75.12 163 THR A N 1
ATOM 1313 C CA . THR A 1 163 ? 25.695 -18.384 -9.850 1.00 75.12 163 THR A CA 1
ATOM 1314 C C . THR A 1 163 ? 24.609 -17.592 -9.117 1.00 75.12 163 THR A C 1
ATOM 1316 O O . THR A 1 163 ? 24.784 -17.267 -7.940 1.00 75.12 163 THR A O 1
ATOM 1319 N N . LYS A 1 164 ? 23.461 -17.344 -9.768 1.00 74.38 164 LYS A N 1
ATOM 1320 C CA . LYS A 1 164 ? 22.311 -16.614 -9.189 1.00 74.38 164 LYS A CA 1
ATOM 1321 C C . LYS A 1 164 ? 21.922 -17.105 -7.788 1.00 74.38 164 LYS A C 1
ATOM 1323 O O . LYS A 1 164 ? 21.622 -16.296 -6.922 1.00 74.38 164 LYS A O 1
ATOM 1328 N N . CYS A 1 165 ? 22.015 -18.413 -7.540 1.00 76.94 165 CYS A N 1
ATOM 1329 C CA . CYS A 1 165 ? 21.763 -19.017 -6.229 1.00 76.94 165 CYS A CA 1
ATOM 1330 C C . CYS A 1 165 ? 22.696 -18.477 -5.127 1.00 76.94 165 CYS A C 1
ATOM 1332 O O . CYS A 1 165 ? 22.236 -18.138 -4.043 1.00 76.94 165 CYS A O 1
ATOM 1334 N N . ARG A 1 166 ? 23.996 -18.318 -5.408 1.00 77.62 166 ARG A N 1
ATOM 1335 C CA . ARG A 1 166 ? 24.966 -17.823 -4.421 1.00 77.62 166 ARG A CA 1
ATOM 1336 C C . ARG A 1 166 ? 24.809 -16.329 -4.152 1.00 77.62 166 ARG A C 1
ATOM 1338 O O . ARG A 1 166 ? 24.966 -15.908 -3.016 1.00 77.62 16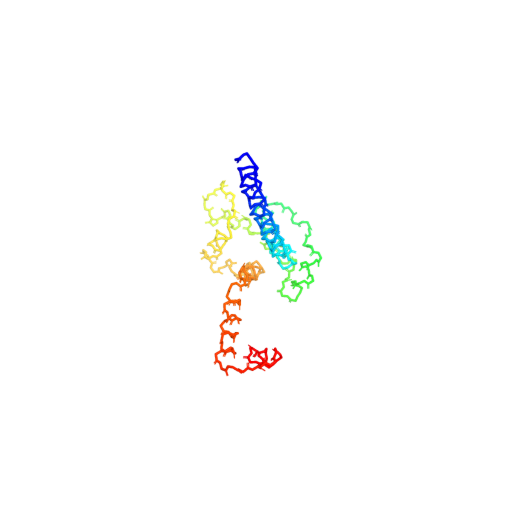6 ARG A O 1
ATOM 1345 N N . VAL A 1 167 ? 24.466 -15.556 -5.181 1.00 75.31 167 VAL A N 1
ATOM 1346 C CA . VAL A 1 167 ? 24.135 -14.129 -5.041 1.00 75.31 167 VAL A CA 1
ATOM 1347 C C . VAL A 1 167 ? 22.868 -13.951 -4.202 1.00 75.31 167 VAL A C 1
ATOM 1349 O O . VAL A 1 167 ? 22.842 -13.110 -3.313 1.00 75.31 167 VAL A O 1
ATOM 1352 N N . ASN A 1 168 ? 21.853 -14.790 -4.417 1.00 77.38 168 ASN A N 1
ATOM 1353 C CA . ASN A 1 168 ? 20.624 -14.773 -3.625 1.00 77.38 168 ASN A CA 1
ATOM 1354 C C . ASN A 1 168 ? 20.860 -15.171 -2.156 1.00 77.38 168 ASN A C 1
ATOM 1356 O O . ASN A 1 168 ? 20.254 -14.603 -1.259 1.00 77.38 168 ASN A O 1
ATOM 1360 N N . ASN A 1 169 ? 21.788 -16.095 -1.893 1.00 79.31 169 ASN A N 1
ATOM 1361 C CA . ASN A 1 169 ? 22.179 -16.460 -0.525 1.00 79.31 169 ASN A CA 1
ATOM 1362 C C . ASN A 1 169 ? 23.005 -15.379 0.192 1.00 79.31 169 ASN A C 1
ATOM 1364 O O . ASN A 1 169 ? 23.140 -15.446 1.403 1.00 79.31 169 ASN A O 1
ATOM 1368 N N . LEU A 1 170 ? 23.595 -14.423 -0.535 1.00 73.94 170 LEU A N 1
ATOM 1369 C CA . LEU A 1 170 ? 24.238 -13.242 0.058 1.00 73.94 170 LEU A CA 1
ATOM 1370 C C . LEU A 1 170 ? 23.232 -12.116 0.349 1.00 73.94 170 LEU A C 1
ATOM 1372 O O . LEU A 1 170 ? 23.597 -11.129 0.980 1.00 73.94 170 LEU A O 1
ATOM 1376 N N . PHE A 1 171 ? 22.010 -12.234 -0.175 1.00 66.56 171 PHE A N 1
ATOM 1377 C CA . PHE A 1 171 ? 20.941 -11.249 -0.039 1.00 66.56 171 PHE A CA 1
ATOM 1378 C C . PHE A 1 171 ? 20.030 -11.514 1.175 1.00 66.56 171 PHE A C 1
ATOM 1380 O O . PHE A 1 171 ? 19.529 -10.549 1.749 1.00 66.56 171 PHE A O 1
ATOM 1387 N N . LEU A 1 172 ? 19.820 -12.787 1.541 1.00 50.88 172 LEU A N 1
ATOM 1388 C CA . LEU A 1 172 ? 19.091 -13.228 2.744 1.00 50.88 172 LEU A CA 1
ATOM 1389 C C . LEU A 1 172 ? 19.980 -13.181 3.992 1.00 50.88 172 LEU A C 1
ATOM 1391 O O . LEU A 1 172 ? 19.447 -12.803 5.056 1.00 50.88 172 LEU A O 1
#

Secondary structure (DSSP, 8-state):
-HHHHHHHHHHHHHHHHHHHHHHHHHHHHHHHHHHHHHS-HHHHHHHHHHHHHHHHHTT-------HHHHHHHTTT--HHHHHHHHHHHHHHHHHHS--TT-----HHHHHHHHHT-HHHHHHTHHHHHHHHHHHHS-S-SHHHHHHHHHHHHHHHHTT----HHHHHHTT-

Foldseek 3Di:
DVVVVVVVVVVVVVVVVVVVVVVVVVVVVVVVVVCVVCVDPVNVLLVLLLVLLLCLLVLHQPPDRDVSNCVVCVPPADPVLQSVLSNVLNVLLCVQPVPNDDRPNDPVSSVVSCVSDVVSCVSNVRVVVSVVVSVPPDPDCVVVVVVVVVLVVVCVVVVPPDDPVVSVVVVD

pLDDT: mean 72.69, std 9.26, range [48.41, 92.88]

Radius of gyration: 26.45 Å; chains: 1; bounding box: 58×40×86 Å

Sequence (172 aa):
MGNTILRSILNVINNSMWYSAIADEALELATGEVKRRFDQEDLFMIREIEDLRIKSINGQKIMDISDKLQNYCTPDIDQNRLKCQLSLLSDMIKSAIQNQDQMVINVRTIVEAMNTSEIYKGMLTEVYKMLELYFTFPVTTSTAERFFSSLDRINTFLRCSMTKCRVNNLFL